Protein AF-A0A0H3D0U2-F1 (afdb_monomer_lite)

pLDDT: mean 89.46, std 10.81, range [45.91, 98.38]

Radius of gyration: 14.64 Å; chains: 1; bounding box: 34×36×33 Å

Organism: Amycolatopsis mediterranei (strain U-32) (NCBI:txid749927)

Foldseek 3Di:
DPVPEDPVLVVLLVVLVPADFDAADPPQAAEEEEEAEDLAPDPVHVVSQVVSSVSVCRRVNHHYDYYFYAYNDDLQDLDGPRLVVVLVCLLVGQRYEYEDAAQCRQHVDPVSSVVSCVSCVVSVYHYDHNVVVVVVVVD

Structure (mmCIF, N/CA/C/O backbone):
data_AF-A0A0H3D0U2-F1
#
_entry.id   AF-A0A0H3D0U2-F1
#
loop_
_atom_site.group_PDB
_atom_site.id
_atom_site.type_symbol
_atom_site.label_atom_id
_atom_site.label_alt_id
_atom_site.label_comp_id
_atom_site.label_asym_id
_atom_site.label_entity_id
_atom_site.label_seq_id
_atom_site.pdbx_PDB_ins_code
_atom_site.Cartn_x
_atom_site.Cartn_y
_atom_site.Cartn_z
_atom_site.occupancy
_atom_site.B_iso_or_equiv
_atom_site.auth_seq_id
_atom_site.auth_comp_id
_atom_site.auth_asym_id
_atom_site.auth_atom_id
_atom_site.pdbx_PDB_model_num
ATOM 1 N N . MET A 1 1 ? 2.158 17.265 -15.206 1.00 48.75 1 MET A N 1
ATOM 2 C CA . MET A 1 1 ? 1.474 18.158 -14.253 1.00 48.75 1 MET A CA 1
ATOM 3 C C . MET A 1 1 ? -0.019 17.888 -14.334 1.00 48.75 1 MET A C 1
ATOM 5 O O . MET A 1 1 ? -0.655 18.288 -15.306 1.00 48.75 1 MET A O 1
ATOM 9 N N . HIS A 1 2 ? -0.545 17.105 -13.392 1.00 45.91 2 HIS A N 1
ATOM 10 C CA . HIS A 1 2 ? -1.980 16.842 -13.275 1.00 45.91 2 HIS A CA 1
ATOM 11 C C . HIS A 1 2 ? -2.515 17.837 -12.230 1.00 45.91 2 HIS A C 1
ATOM 13 O O . HIS A 1 2 ? -2.101 17.738 -11.079 1.00 45.91 2 HIS A O 1
ATOM 19 N N . PRO A 1 3 ? -3.366 18.812 -12.597 1.00 51.41 3 PRO A N 1
ATOM 20 C CA . PRO A 1 3 ? -3.685 19.974 -11.753 1.00 51.41 3 PRO A CA 1
ATOM 21 C C . PRO A 1 3 ? -4.403 19.665 -10.423 1.00 51.41 3 PRO A C 1
ATOM 23 O O . PRO A 1 3 ? -4.546 20.564 -9.602 1.00 51.41 3 PRO A O 1
ATOM 26 N N . ASP A 1 4 ? -4.792 18.410 -10.187 1.00 63.06 4 ASP A N 1
ATOM 27 C CA . ASP A 1 4 ? -5.584 17.974 -9.028 1.00 63.06 4 ASP A CA 1
ATOM 28 C C . ASP A 1 4 ? -4.858 16.933 -8.149 1.00 63.06 4 ASP A C 1
ATOM 30 O O . ASP A 1 4 ? -5.453 16.334 -7.254 1.00 63.06 4 ASP A O 1
ATOM 34 N N . MET A 1 5 ? -3.571 16.671 -8.406 1.00 68.19 5 MET A N 1
ATOM 35 C CA . MET A 1 5 ? -2.772 15.773 -7.571 1.00 68.19 5 MET A CA 1
ATOM 36 C C . MET A 1 5 ? -2.300 16.515 -6.307 1.00 68.19 5 MET A C 1
ATOM 38 O O . MET A 1 5 ? -1.781 17.627 -6.419 1.00 68.19 5 MET A O 1
ATOM 42 N N . PRO A 1 6 ? -2.425 15.929 -5.100 1.00 78.06 6 PRO A N 1
ATOM 43 C CA . PRO A 1 6 ? -1.829 16.504 -3.900 1.00 78.06 6 PRO A CA 1
ATOM 44 C C . PRO A 1 6 ? -0.336 16.809 -4.119 1.00 78.06 6 PRO A C 1
ATOM 46 O O . PRO A 1 6 ? 0.383 15.916 -4.570 1.00 78.06 6 PRO A O 1
ATOM 49 N N . PRO A 1 7 ? 0.174 17.999 -3.742 1.00 80.25 7 PRO A N 1
ATOM 50 C CA . PRO A 1 7 ? 1.564 18.387 -4.012 1.00 80.25 7 PRO A CA 1
ATOM 51 C C . PRO A 1 7 ? 2.613 17.374 -3.524 1.00 80.25 7 PRO A C 1
ATOM 53 O O . PRO A 1 7 ? 3.617 17.142 -4.190 1.00 80.25 7 PRO A O 1
ATOM 56 N N . LYS A 1 8 ? 2.353 16.709 -2.387 1.00 80.56 8 LYS A N 1
ATOM 57 C CA . LYS A 1 8 ? 3.215 15.639 -1.850 1.00 80.56 8 LYS A CA 1
ATOM 58 C C . LYS A 1 8 ? 3.323 14.447 -2.811 1.00 80.56 8 LYS A C 1
ATOM 60 O O . LYS A 1 8 ? 4.408 13.898 -2.961 1.00 80.56 8 LYS A O 1
ATOM 65 N N . LEU A 1 9 ? 2.224 14.058 -3.464 1.00 85.12 9 LEU A N 1
ATOM 66 C CA . LEU A 1 9 ? 2.225 12.973 -4.449 1.00 85.12 9 LEU A CA 1
ATOM 67 C C . LEU A 1 9 ? 2.938 13.370 -5.740 1.00 85.12 9 LEU A C 1
ATOM 69 O O . LEU A 1 9 ? 3.607 12.527 -6.322 1.00 85.12 9 LEU A O 1
ATOM 73 N N . GLU A 1 10 ? 2.842 14.635 -6.157 1.00 86.12 10 GLU A N 1
ATOM 74 C CA . GLU A 1 10 ? 3.579 15.130 -7.325 1.00 86.12 10 GLU A CA 1
ATOM 75 C C . GLU A 1 10 ? 5.089 15.094 -7.069 1.00 86.12 10 GLU A C 1
ATOM 77 O O . GLU A 1 10 ? 5.828 14.502 -7.848 1.00 86.12 10 GLU A O 1
ATOM 82 N N . THR A 1 11 ? 5.542 15.606 -5.918 1.00 85.94 11 THR A N 1
ATOM 83 C CA . THR A 1 11 ? 6.959 15.522 -5.517 1.00 85.94 11 THR A CA 1
ATOM 84 C C . THR A 1 11 ? 7.444 14.073 -5.435 1.00 85.94 11 THR A C 1
ATOM 86 O O . THR A 1 11 ? 8.540 13.754 -5.891 1.00 85.94 11 THR A O 1
ATOM 89 N N . LEU A 1 12 ? 6.624 13.180 -4.874 1.00 85.62 12 LEU A N 1
ATOM 90 C CA . LEU A 1 12 ? 6.926 11.753 -4.804 1.00 85.62 12 LEU A CA 1
ATOM 91 C C . LEU A 1 12 ? 7.053 11.138 -6.206 1.00 85.62 12 LEU A C 1
ATOM 93 O O . LEU A 1 12 ? 8.027 10.442 -6.484 1.00 85.62 12 LEU A O 1
ATOM 97 N N . ALA A 1 13 ? 6.115 11.433 -7.105 1.00 89.06 13 ALA A N 1
ATOM 98 C CA . ALA A 1 13 ? 6.162 10.967 -8.484 1.00 89.06 13 ALA A CA 1
ATOM 99 C C . ALA A 1 13 ? 7.410 11.477 -9.220 1.00 89.06 13 ALA A C 1
ATOM 101 O O . ALA A 1 13 ? 8.080 10.685 -9.876 1.00 89.06 13 ALA A O 1
ATOM 102 N N . ASP A 1 14 ? 7.766 12.754 -9.071 1.00 89.50 14 ASP A N 1
ATOM 103 C CA . ASP A 1 14 ? 8.955 13.340 -9.701 1.00 89.50 14 ASP A CA 1
ATOM 104 C C . ASP A 1 14 ? 10.247 12.641 -9.254 1.00 89.50 14 AS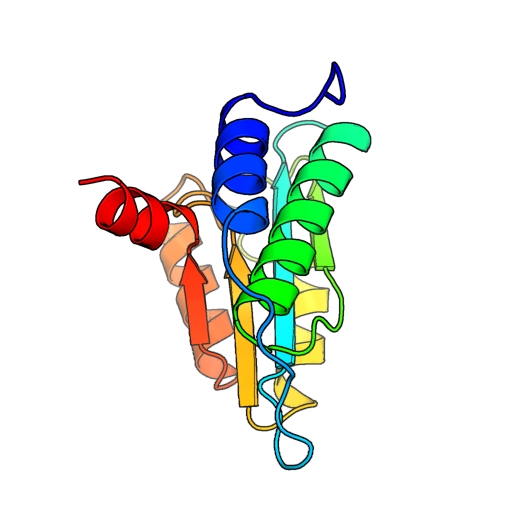P A C 1
ATOM 106 O O . ASP A 1 14 ? 11.100 12.309 -10.082 1.00 89.50 14 ASP A O 1
ATOM 110 N N . VAL A 1 15 ? 10.379 12.355 -7.953 1.00 87.62 15 VAL A N 1
ATOM 111 C CA . VAL A 1 15 ? 11.528 11.614 -7.409 1.00 87.62 15 VAL A CA 1
ATOM 112 C C . VAL A 1 15 ? 11.585 10.196 -7.974 1.00 87.62 15 VAL A C 1
ATOM 114 O O . VAL A 1 15 ? 12.660 9.732 -8.356 1.00 87.62 15 VAL A O 1
ATOM 117 N N . LEU A 1 16 ? 10.448 9.502 -8.052 1.00 90.06 16 LEU A N 1
ATOM 118 C CA . LEU A 1 16 ? 10.386 8.136 -8.575 1.00 90.06 16 LEU A CA 1
ATOM 119 C C . LEU A 1 16 ? 10.667 8.076 -10.078 1.00 90.06 16 LEU A C 1
ATOM 121 O O . LEU A 1 16 ? 11.381 7.186 -10.527 1.00 90.06 16 LEU A O 1
ATOM 125 N N . LEU A 1 17 ? 10.185 9.046 -10.856 1.00 90.62 17 LEU A N 1
ATOM 126 C CA . LEU A 1 17 ? 10.453 9.135 -12.295 1.00 90.62 17 LEU A CA 1
ATOM 127 C C . LEU A 1 17 ? 11.935 9.375 -12.615 1.00 90.62 17 LEU A C 1
ATOM 129 O O . LEU A 1 17 ? 12.382 9.048 -13.714 1.00 90.62 17 LEU A O 1
ATOM 133 N N . ALA A 1 18 ? 12.700 9.927 -11.671 1.00 90.31 18 ALA A N 1
ATOM 134 C CA . ALA A 1 18 ? 14.146 10.069 -11.797 1.00 90.31 18 ALA A CA 1
ATOM 135 C C . ALA A 1 18 ? 14.917 8.773 -11.476 1.00 90.31 18 ALA A C 1
ATOM 137 O O . ALA A 1 18 ? 16.106 8.679 -11.793 1.00 90.31 18 ALA A O 1
ATOM 138 N N . ARG A 1 19 ? 14.276 7.774 -10.851 1.00 88.56 19 ARG A N 1
ATOM 139 C CA . ARG A 1 19 ? 14.909 6.487 -10.537 1.00 88.56 19 ARG A CA 1
ATOM 140 C C . ARG A 1 19 ? 14.985 5.598 -11.784 1.00 88.56 19 ARG A C 1
ATOM 142 O O . ARG A 1 19 ? 14.099 5.638 -12.640 1.00 88.56 19 ARG A O 1
ATOM 149 N N . PRO A 1 20 ? 16.031 4.765 -11.909 1.00 89.00 20 PRO A N 1
ATOM 150 C CA . PRO A 1 20 ? 16.074 3.760 -12.958 1.00 89.00 20 PRO A CA 1
ATOM 151 C C . PRO A 1 20 ? 14.972 2.718 -12.744 1.00 89.00 20 PRO A C 1
ATOM 153 O O . PRO A 1 20 ? 14.641 2.358 -11.618 1.00 89.00 20 PRO A O 1
ATOM 156 N N . PHE A 1 21 ? 14.447 2.193 -13.847 1.00 89.81 21 PHE A N 1
ATOM 157 C CA . PHE A 1 21 ? 13.572 1.029 -13.810 1.00 89.81 21 PHE A CA 1
ATOM 158 C C . PHE A 1 21 ? 14.334 -0.212 -13.334 1.00 89.81 21 PHE A C 1
ATOM 160 O O . PHE A 1 21 ? 15.445 -0.484 -13.805 1.00 89.81 21 PHE A O 1
ATOM 167 N N . VAL A 1 22 ? 13.692 -1.004 -12.477 1.00 93.00 22 VAL A N 1
ATOM 168 C CA . VAL A 1 22 ? 14.172 -2.318 -12.052 1.00 93.00 22 VAL A CA 1
ATOM 169 C C . VAL A 1 22 ? 13.164 -3.362 -12.519 1.00 93.00 22 VAL A C 1
ATOM 171 O O . VAL A 1 22 ? 11.986 -3.297 -12.193 1.00 93.00 22 VAL A O 1
ATO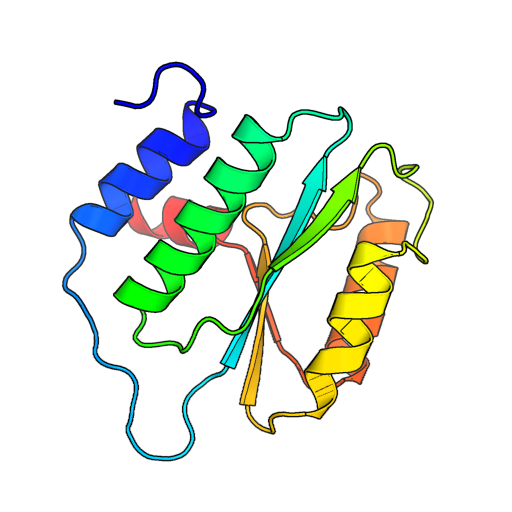M 174 N N . ALA A 1 23 ? 13.611 -4.339 -13.309 1.00 90.75 23 ALA A N 1
ATOM 175 C CA . ALA A 1 23 ? 12.727 -5.404 -13.773 1.00 90.75 23 ALA A CA 1
ATOM 176 C C . ALA A 1 23 ? 12.414 -6.388 -12.632 1.00 90.75 23 ALA A C 1
ATOM 178 O O . ALA A 1 23 ? 13.351 -6.837 -11.962 1.00 90.75 23 ALA A O 1
ATOM 179 N N . PRO A 1 24 ? 11.143 -6.794 -12.442 1.00 91.31 24 PRO A N 1
ATOM 180 C CA . PRO A 1 24 ? 10.818 -7.838 -11.484 1.00 91.31 24 PRO A CA 1
ATOM 181 C C . PRO A 1 24 ? 11.511 -9.162 -11.815 1.00 91.31 24 PRO A C 1
ATOM 183 O O . PRO A 1 24 ? 11.639 -9.519 -12.993 1.00 91.31 24 PRO A O 1
ATOM 186 N N . PRO A 1 25 ? 11.948 -9.929 -10.801 1.00 91.00 25 PRO A N 1
ATOM 187 C CA . PRO A 1 25 ? 12.554 -11.227 -11.039 1.00 91.00 25 PRO A CA 1
ATOM 188 C C . PRO A 1 25 ? 11.522 -12.191 -11.639 1.00 91.00 25 PRO A C 1
ATOM 190 O O . PRO A 1 25 ? 10.368 -12.242 -11.219 1.00 91.00 25 PRO A O 1
ATOM 193 N N . ALA A 1 26 ? 11.955 -12.999 -12.610 1.00 89.50 26 ALA A N 1
ATOM 194 C CA . ALA A 1 26 ? 11.083 -13.960 -13.292 1.00 89.50 26 ALA A CA 1
ATOM 195 C C . ALA A 1 26 ? 10.607 -15.109 -12.383 1.00 89.50 26 ALA A C 1
ATOM 197 O O . ALA A 1 26 ? 9.608 -15.762 -12.678 1.00 89.50 26 ALA A O 1
ATOM 198 N N . VAL A 1 27 ? 11.338 -15.377 -11.298 1.00 91.25 27 VAL A N 1
ATOM 199 C CA . VAL A 1 27 ? 11.039 -16.434 -10.330 1.00 91.25 27 VAL A CA 1
ATOM 200 C C . VAL A 1 27 ? 10.803 -15.791 -8.974 1.00 91.25 27 VAL A C 1
ATOM 202 O O . VAL A 1 27 ? 11.633 -15.010 -8.514 1.00 91.25 27 VAL A O 1
ATOM 205 N N . ASP A 1 28 ? 9.685 -16.162 -8.349 1.00 89.25 28 ASP A N 1
ATOM 206 C CA . ASP A 1 28 ? 9.291 -15.725 -7.005 1.00 89.25 28 ASP A CA 1
ATOM 207 C C . ASP A 1 28 ? 9.292 -14.187 -6.823 1.00 89.25 28 ASP A C 1
ATOM 209 O O . ASP A 1 28 ? 9.993 -13.663 -5.948 1.00 89.25 28 ASP A O 1
ATOM 213 N N . PRO A 1 29 ? 8.555 -13.433 -7.671 1.00 93.62 29 PRO A N 1
ATOM 214 C CA . PRO A 1 29 ? 8.477 -11.982 -7.552 1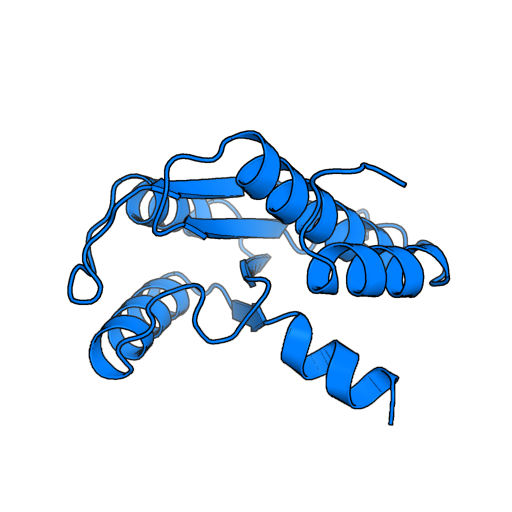.00 93.62 29 PRO A CA 1
ATOM 215 C C . PRO A 1 29 ? 7.791 -11.558 -6.254 1.00 93.62 29 PRO A C 1
ATOM 217 O O . PRO A 1 29 ? 6.879 -12.223 -5.764 1.00 93.62 29 PRO A O 1
ATOM 220 N N . LEU A 1 30 ? 8.205 -10.406 -5.721 1.00 96.81 30 LEU A N 1
ATOM 221 C CA . LEU A 1 30 ? 7.490 -9.766 -4.623 1.00 96.81 30 LEU A CA 1
ATOM 222 C C . LEU A 1 30 ? 6.191 -9.158 -5.164 1.00 96.81 30 LEU A C 1
ATOM 224 O O . LEU A 1 30 ? 6.232 -8.280 -6.029 1.00 96.81 30 LEU A O 1
ATOM 228 N N . MET A 1 31 ? 5.055 -9.634 -4.657 1.00 97.75 31 MET A N 1
ATOM 229 C CA . MET A 1 31 ? 3.736 -9.100 -4.976 1.00 97.75 31 MET A CA 1
ATOM 230 C C . MET A 1 31 ? 3.400 -7.941 -4.039 1.00 97.75 31 MET A C 1
ATOM 232 O O . MET A 1 31 ? 3.470 -8.077 -2.819 1.00 97.75 31 MET A O 1
ATOM 236 N N . ALA A 1 32 ? 3.007 -6.809 -4.600 1.00 98.12 32 ALA A N 1
ATOM 237 C CA . ALA A 1 32 ? 2.628 -5.619 -3.862 1.00 98.12 32 ALA A CA 1
ATOM 238 C C . ALA A 1 32 ? 1.136 -5.321 -4.031 1.00 98.12 32 ALA A C 1
ATOM 240 O O . ALA A 1 32 ? 0.599 -5.367 -5.141 1.00 98.12 32 ALA A O 1
ATOM 241 N N . TYR A 1 33 ? 0.481 -4.966 -2.926 1.00 98.38 33 TYR A N 1
ATOM 242 C CA . TYR A 1 33 ? -0.902 -4.494 -2.918 1.00 98.38 33 TYR A CA 1
ATOM 243 C C . TYR A 1 33 ? -1.003 -3.133 -2.245 1.00 98.38 33 TYR A C 1
ATOM 245 O O . TYR A 1 33 ? -0.510 -2.937 -1.135 1.00 98.38 33 TYR A O 1
ATOM 253 N N . GLY A 1 34 ? -1.660 -2.192 -2.913 1.00 98.06 34 GLY A N 1
ATOM 254 C CA . GLY A 1 34 ? -1.841 -0.839 -2.404 1.00 98.06 34 GLY A CA 1
ATOM 255 C C . GLY A 1 34 ? -3.046 -0.712 -1.478 1.00 98.06 34 GLY A C 1
ATOM 256 O O . GLY A 1 34 ? -4.083 -1.329 -1.722 1.00 98.06 34 GLY A O 1
ATOM 257 N N . TYR A 1 35 ? -2.947 0.138 -0.458 1.00 97.62 35 TYR A N 1
ATOM 258 C CA . TYR A 1 35 ? -4.095 0.538 0.354 1.00 97.62 35 TYR A CA 1
ATOM 259 C C . TYR A 1 35 ? -4.191 2.056 0.495 1.00 97.62 35 TYR A C 1
ATOM 261 O O . TYR A 1 35 ? -3.231 2.724 0.881 1.00 97.62 35 TYR A O 1
ATOM 269 N N . VAL A 1 36 ? -5.377 2.593 0.203 1.00 94.56 36 VAL A N 1
ATOM 270 C CA . VAL A 1 36 ? -5.660 4.031 0.221 1.00 94.56 36 VAL A CA 1
ATOM 271 C C . VAL A 1 36 ? -6.928 4.296 1.029 1.00 94.56 36 VAL A C 1
ATOM 273 O O . VAL A 1 36 ? -8.025 3.927 0.620 1.00 94.56 36 VAL A O 1
ATOM 276 N N . SER A 1 37 ? -6.801 4.986 2.160 1.00 92.00 37 SER A N 1
ATOM 277 C CA . SER A 1 37 ? -7.949 5.452 2.945 1.00 92.00 37 SER A CA 1
ATOM 278 C C . SER A 1 37 ? -8.096 6.958 2.781 1.00 92.00 37 SER A C 1
ATOM 280 O O . SER A 1 37 ? -7.144 7.695 3.020 1.00 92.00 37 SER A O 1
ATOM 282 N N . THR A 1 38 ? -9.289 7.430 2.419 1.00 87.06 38 THR A N 1
ATOM 283 C CA . THR A 1 38 ? -9.553 8.868 2.236 1.00 87.06 38 THR A CA 1
ATOM 284 C C . THR A 1 38 ? -10.729 9.344 3.094 1.00 87.06 38 THR A C 1
ATOM 286 O O . THR A 1 38 ? -11.753 8.660 3.168 1.00 87.06 38 THR A O 1
ATOM 289 N N . PRO A 1 39 ? -10.622 10.520 3.747 1.00 84.25 39 PRO A N 1
ATOM 290 C CA . PRO A 1 39 ? -11.710 11.083 4.549 1.00 84.25 39 PRO A CA 1
ATOM 291 C C . PRO A 1 39 ? -12.826 11.700 3.696 1.00 84.25 39 PRO A C 1
ATOM 293 O O . PRO A 1 39 ? -13.876 12.044 4.227 1.00 84.25 39 PRO A O 1
ATOM 296 N N . HIS A 1 40 ? -12.610 11.856 2.389 1.00 84.62 40 HIS A N 1
ATOM 297 C CA . HIS A 1 40 ? -13.558 12.436 1.445 1.00 84.62 40 HIS A CA 1
ATOM 298 C C . HIS A 1 40 ? -13.658 11.552 0.207 1.00 84.62 40 HIS A C 1
ATOM 300 O O . HIS A 1 40 ? -12.672 10.927 -0.191 1.00 84.62 40 HIS A O 1
ATOM 306 N N . ASP A 1 41 ? -14.836 11.515 -0.417 1.00 86.94 41 ASP A N 1
ATOM 307 C CA . ASP A 1 41 ? -14.992 10.846 -1.704 1.00 86.94 41 ASP A CA 1
ATOM 308 C C . ASP A 1 41 ? -14.426 11.719 -2.824 1.00 86.94 41 ASP A C 1
ATOM 310 O O . ASP A 1 41 ? -15.133 12.496 -3.459 1.00 86.94 41 ASP A O 1
ATOM 314 N N . ASP A 1 42 ? -13.119 11.595 -3.027 1.00 88.56 42 ASP A N 1
ATOM 315 C CA . ASP A 1 42 ? -12.404 12.186 -4.149 1.00 88.56 42 ASP A CA 1
ATOM 316 C C . ASP A 1 42 ? -11.769 11.069 -4.993 1.00 88.56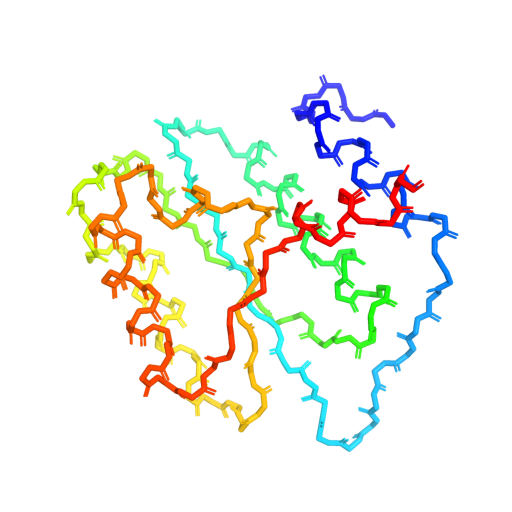 42 ASP A C 1
ATOM 318 O O . ASP A 1 42 ? -10.688 10.558 -4.665 1.00 88.56 42 ASP A O 1
ATOM 322 N N . PRO A 1 43 ? -12.445 10.641 -6.073 1.00 88.88 43 PRO A N 1
ATOM 323 C CA . PRO A 1 43 ? -11.927 9.608 -6.952 1.00 88.88 43 PRO A CA 1
ATOM 324 C C . PRO A 1 43 ? -10.596 9.990 -7.596 1.00 88.88 43 PRO A C 1
ATOM 326 O O . PRO A 1 43 ? -9.744 9.117 -7.742 1.00 88.88 43 PRO A O 1
ATOM 329 N N . MET A 1 44 ? -10.391 11.255 -7.975 1.00 88.12 44 MET A N 1
ATOM 330 C CA . MET A 1 44 ? -9.163 11.678 -8.657 1.00 88.12 44 MET A CA 1
ATOM 331 C C . MET A 1 44 ? -7.963 11.541 -7.731 1.00 88.12 44 MET A C 1
ATOM 333 O O . MET A 1 44 ? -6.951 10.949 -8.107 1.00 88.12 44 MET A O 1
ATOM 337 N N . ASN A 1 45 ? -8.122 11.986 -6.487 1.00 86.88 45 ASN A N 1
ATOM 338 C CA . ASN A 1 45 ? -7.099 11.843 -5.467 1.00 86.88 45 ASN A CA 1
ATOM 339 C C . ASN A 1 45 ? -6.763 10.363 -5.202 1.00 86.88 45 ASN A C 1
ATOM 341 O O . ASN A 1 45 ? -5.596 9.978 -5.200 1.00 86.88 45 ASN A O 1
ATOM 345 N N . ARG A 1 46 ? -7.767 9.484 -5.081 1.00 90.12 46 ARG A N 1
ATOM 346 C CA . ARG A 1 46 ? -7.519 8.039 -4.904 1.00 90.12 46 ARG A CA 1
ATOM 347 C C . ARG A 1 46 ? -6.735 7.415 -6.060 1.00 90.12 46 ARG A C 1
ATOM 349 O O . ARG A 1 46 ? -5.827 6.623 -5.815 1.00 90.12 46 ARG A O 1
ATOM 356 N N . HIS A 1 47 ? -7.052 7.784 -7.302 1.00 91.00 47 HIS A N 1
ATOM 357 C CA . HIS A 1 47 ? -6.305 7.302 -8.467 1.00 91.00 47 HIS A CA 1
ATOM 358 C C . HIS A 1 47 ? -4.871 7.840 -8.490 1.00 91.00 47 HIS A C 1
ATOM 360 O O . HIS A 1 47 ? -3.967 7.106 -8.877 1.00 91.00 47 HIS A O 1
ATOM 366 N N . ALA A 1 48 ? -4.640 9.074 -8.033 1.00 90.75 48 ALA A N 1
ATOM 367 C CA . ALA A 1 48 ? -3.294 9.624 -7.893 1.00 90.75 48 ALA A CA 1
ATOM 368 C C . ALA A 1 48 ? -2.450 8.821 -6.889 1.00 90.75 48 ALA A C 1
ATOM 370 O O . ALA A 1 48 ? -1.319 8.455 -7.203 1.00 90.75 48 ALA A O 1
ATOM 371 N N . TYR A 1 49 ? -3.010 8.474 -5.723 1.00 92.31 49 TYR A N 1
ATOM 372 C CA . TYR A 1 49 ? -2.348 7.577 -4.770 1.00 92.31 49 TYR A CA 1
ATOM 373 C C . TYR A 1 49 ? -2.031 6.217 -5.404 1.00 92.31 49 TYR A C 1
ATOM 375 O O . TYR A 1 49 ? -0.902 5.746 -5.308 1.00 92.31 49 TYR A O 1
ATOM 383 N N . ALA A 1 50 ? -2.999 5.599 -6.086 1.00 92.81 50 ALA A N 1
ATOM 384 C CA . ALA A 1 50 ? -2.797 4.307 -6.740 1.00 92.81 50 ALA A CA 1
ATOM 385 C C . ALA A 1 50 ? -1.693 4.350 -7.813 1.00 92.81 50 ALA A C 1
ATOM 387 O O . ALA A 1 50 ? -0.859 3.450 -7.858 1.00 92.81 50 ALA A O 1
ATOM 388 N N . ALA A 1 51 ? -1.648 5.409 -8.628 1.00 93.50 51 ALA A N 1
ATOM 389 C CA . ALA A 1 51 ? -0.622 5.595 -9.652 1.00 93.50 51 ALA A CA 1
ATOM 390 C C . ALA A 1 51 ? 0.785 5.729 -9.049 1.00 93.50 51 ALA A C 1
ATOM 392 O O . ALA A 1 51 ? 1.746 5.201 -9.597 1.00 93.50 51 ALA A O 1
ATOM 393 N N . VAL A 1 52 ? 0.907 6.401 -7.903 1.00 93.81 52 VAL A N 1
ATOM 394 C CA . VAL A 1 52 ? 2.179 6.514 -7.180 1.00 93.81 52 VAL A CA 1
ATOM 395 C C . VAL A 1 52 ? 2.630 5.168 -6.606 1.00 93.81 52 VAL A C 1
ATOM 397 O O . VAL A 1 52 ? 3.814 4.847 -6.672 1.00 93.81 52 VAL A O 1
ATOM 400 N N . LEU A 1 53 ? 1.706 4.363 -6.074 1.00 95.69 53 LEU A N 1
ATOM 401 C CA . LEU A 1 53 ? 2.016 3.016 -5.579 1.00 95.69 53 LEU A CA 1
ATOM 402 C C . LEU A 1 53 ? 2.478 2.087 -6.712 1.00 95.69 53 LEU A C 1
ATOM 404 O O . LEU A 1 53 ? 3.438 1.342 -6.536 1.00 95.69 53 LEU A O 1
ATOM 408 N N . ASP A 1 54 ? 1.834 2.166 -7.876 1.00 95.56 54 ASP A N 1
ATOM 409 C CA . ASP A 1 54 ? 2.239 1.417 -9.070 1.00 95.56 54 ASP A CA 1
ATOM 410 C C . ASP A 1 54 ? 3.623 1.862 -9.572 1.00 95.56 54 ASP A C 1
ATOM 412 O O . ASP A 1 54 ? 4.511 1.043 -9.811 1.00 95.56 54 ASP A O 1
ATOM 416 N N . LEU A 1 55 ? 3.858 3.178 -9.632 1.00 94.56 55 LEU A N 1
ATOM 417 C CA . LEU A 1 55 ? 5.154 3.738 -10.013 1.00 94.56 55 LEU A CA 1
ATOM 418 C C . LEU A 1 55 ? 6.274 3.306 -9.056 1.00 94.56 55 LEU A C 1
ATOM 420 O O . LEU A 1 55 ? 7.374 3.001 -9.508 1.00 94.56 55 LEU A O 1
ATOM 424 N N . TRP A 1 56 ? 5.997 3.224 -7.754 1.00 94.88 56 TRP A N 1
ATOM 425 C CA . TRP A 1 56 ? 6.939 2.677 -6.779 1.00 94.88 56 TRP A CA 1
ATOM 426 C C . TRP A 1 56 ? 7.302 1.222 -7.091 1.00 94.88 56 TRP A C 1
ATOM 428 O O . TRP A 1 56 ? 8.477 0.862 -7.155 1.00 94.88 56 TRP A O 1
ATOM 438 N N . CYS A 1 57 ? 6.303 0.369 -7.328 1.00 95.56 57 CYS A N 1
ATOM 439 C CA . CYS A 1 57 ? 6.547 -1.021 -7.710 1.00 95.56 57 CYS A CA 1
ATOM 440 C C . CYS A 1 57 ? 7.387 -1.124 -8.983 1.00 95.56 57 CYS A C 1
ATOM 442 O O . CYS A 1 57 ? 8.297 -1.949 -9.051 1.00 95.56 57 CYS A O 1
ATOM 444 N N . TYR A 1 58 ? 7.120 -0.255 -9.958 1.00 93.56 58 TYR A N 1
ATOM 445 C CA . TYR A 1 58 ? 7.894 -0.165 -11.188 1.00 93.56 58 TYR A CA 1
ATOM 446 C C . TYR A 1 58 ? 9.367 0.192 -10.924 1.00 93.56 58 TYR A C 1
ATOM 448 O O . TYR A 1 58 ? 10.257 -0.402 -11.532 1.00 93.56 58 TYR A O 1
ATOM 456 N N . THR A 1 59 ? 9.654 1.115 -10.001 1.00 93.31 59 THR A N 1
ATOM 457 C CA . THR A 1 59 ? 11.040 1.484 -9.664 1.00 93.31 59 THR A CA 1
ATOM 458 C C . THR A 1 59 ? 11.764 0.430 -8.832 1.00 93.31 59 THR A C 1
ATOM 460 O O . THR A 1 59 ? 12.975 0.297 -8.959 1.00 93.31 59 THR A O 1
ATOM 463 N N . GLU A 1 60 ? 11.045 -0.348 -8.023 1.00 93.75 60 GLU A N 1
ATOM 464 C CA . GLU A 1 60 ? 11.636 -1.367 -7.144 1.00 93.75 60 GLU A CA 1
ATOM 465 C C . GLU A 1 60 ? 11.678 -2.778 -7.763 1.00 93.75 60 GLU A C 1
ATOM 467 O O . GLU A 1 60 ? 12.215 -3.719 -7.173 1.00 93.75 60 GLU A O 1
ATOM 472 N N . GLY A 1 61 ? 11.102 -2.963 -8.954 1.00 95.50 61 GLY A N 1
ATOM 473 C CA . GLY A 1 61 ? 10.965 -4.279 -9.579 1.00 95.50 61 GLY A CA 1
ATOM 474 C C . GLY A 1 61 ? 10.030 -5.205 -8.811 1.00 95.50 61 GLY A C 1
ATOM 475 O O . GLY A 1 61 ? 10.267 -6.410 -8.704 1.00 95.50 61 GLY A O 1
ATOM 476 N N . TRP A 1 62 ? 8.960 -4.652 -8.251 1.00 96.81 62 TRP A N 1
ATOM 477 C CA . TRP A 1 62 ? 7.890 -5.415 -7.615 1.00 96.81 62 TRP A CA 1
ATOM 478 C C . TRP A 1 62 ? 6.719 -5.555 -8.586 1.00 96.81 62 TRP A C 1
ATOM 480 O O . TRP A 1 62 ? 6.524 -4.729 -9.475 1.00 96.81 62 TRP A O 1
ATOM 490 N N . VAL A 1 63 ? 5.921 -6.611 -8.432 1.00 96.88 63 VAL A N 1
ATOM 491 C CA . VAL A 1 63 ? 4.701 -6.782 -9.230 1.00 96.88 63 VAL A CA 1
ATOM 492 C C . VAL A 1 63 ? 3.550 -6.126 -8.486 1.00 96.88 63 VAL A C 1
ATOM 494 O O . VAL A 1 63 ? 3.236 -6.535 -7.371 1.00 96.88 63 VAL A O 1
ATOM 497 N N . PHE A 1 64 ? 2.910 -5.129 -9.093 1.00 97.06 64 PHE A N 1
ATOM 498 C CA . PHE A 1 64 ? 1.727 -4.501 -8.517 1.00 97.06 64 PHE A CA 1
ATOM 499 C C . PHE A 1 64 ? 0.470 -5.287 -8.900 1.00 97.06 64 PHE A C 1
ATOM 501 O O . PHE A 1 64 ? 0.127 -5.396 -10.076 1.00 97.06 64 PHE A O 1
ATOM 508 N N . GLY A 1 65 ? -0.194 -5.886 -7.911 1.00 95.88 65 GLY A N 1
ATOM 509 C CA . GLY A 1 65 ? -1.362 -6.734 -8.147 1.00 95.88 65 GLY A CA 1
ATOM 510 C C . GLY A 1 65 ? -2.650 -5.926 -8.274 1.00 95.88 65 GLY A C 1
ATOM 511 O O . GLY A 1 65 ? -3.322 -5.944 -9.303 1.00 95.88 65 GLY A O 1
ATOM 512 N N . ALA A 1 66 ? -3.015 -5.240 -7.194 1.00 96.38 66 ALA A N 1
ATOM 513 C CA . ALA A 1 66 ? -4.202 -4.399 -7.117 1.00 96.38 66 ALA A CA 1
ATOM 514 C C . ALA A 1 66 ? -4.047 -3.364 -5.999 1.00 96.38 66 ALA A C 1
ATOM 516 O O . ALA A 1 66 ? -3.195 -3.497 -5.116 1.00 96.38 66 ALA A O 1
ATOM 517 N N . TRP A 1 6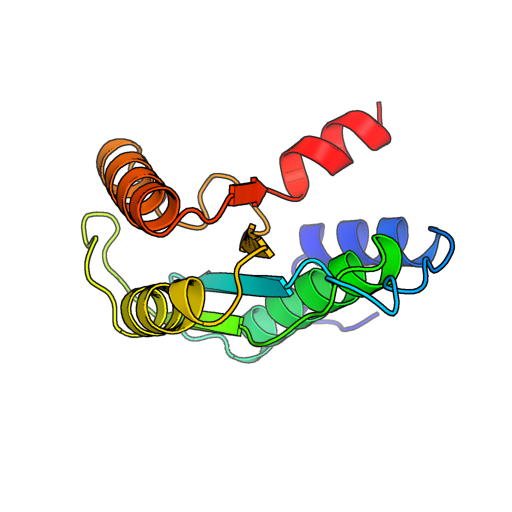7 ? -4.925 -2.366 -5.997 1.00 97.31 67 TRP A N 1
ATOM 518 C CA . TRP A 1 67 ? -5.091 -1.464 -4.867 1.00 97.31 67 TRP A CA 1
ATOM 519 C C . TRP A 1 67 ? -6.510 -1.546 -4.326 1.00 97.31 67 TRP A C 1
ATOM 521 O O . TRP A 1 67 ? -7.474 -1.791 -5.052 1.00 97.31 67 TRP A O 1
ATOM 531 N N . PHE A 1 68 ? -6.614 -1.319 -3.028 1.00 97.44 68 PHE A N 1
ATOM 532 C CA . PHE A 1 68 ? -7.857 -1.315 -2.286 1.00 97.44 68 PHE A CA 1
ATOM 533 C C . PHE A 1 68 ? -8.044 0.052 -1.663 1.00 97.44 68 PHE A C 1
ATOM 535 O O . PHE A 1 68 ? -7.073 0.732 -1.311 1.00 97.44 68 PHE A O 1
ATOM 542 N N . SER A 1 69 ? -9.297 0.465 -1.520 1.00 96.00 69 SER A N 1
ATOM 543 C CA . SER A 1 69 ? -9.574 1.738 -0.885 1.00 96.00 69 SER A CA 1
ATOM 544 C C . SER A 1 69 ? -10.816 1.749 -0.042 1.00 96.00 69 SER A C 1
ATOM 546 O O . SER A 1 69 ? -11.769 1.011 -0.276 1.00 96.00 69 SER A O 1
ATOM 548 N N . ASP A 1 70 ? -10.760 2.642 0.931 1.00 95.19 70 ASP A N 1
ATOM 549 C CA . ASP A 1 70 ? -11.840 2.952 1.835 1.00 95.19 70 ASP A CA 1
ATOM 550 C C . ASP A 1 70 ? -12.089 4.459 1.819 1.00 95.19 70 ASP A C 1
ATOM 552 O O . ASP A 1 70 ? -11.170 5.288 1.785 1.00 95.19 70 ASP A O 1
ATOM 556 N N . VAL A 1 71 ? -13.368 4.814 1.801 1.00 91.88 71 VAL A N 1
ATOM 557 C CA . VAL A 1 71 ? -13.850 6.188 1.672 1.00 91.88 71 VAL A CA 1
ATOM 558 C C . VAL A 1 71 ? -14.766 6.466 2.849 1.00 91.88 71 VAL A C 1
ATOM 560 O O . VAL A 1 71 ? -15.635 5.652 3.156 1.00 91.88 71 VAL A O 1
ATOM 563 N N . LEU A 1 72 ? -14.576 7.612 3.507 1.00 87.38 72 LEU A N 1
ATOM 564 C CA . LEU A 1 72 ? -15.395 8.051 4.648 1.00 87.38 72 LEU A CA 1
ATOM 565 C C . LEU A 1 72 ? -15.383 7.081 5.852 1.00 87.38 72 LEU A C 1
ATOM 567 O O . LEU A 1 72 ? -16.290 7.125 6.685 1.00 87.38 72 LEU A O 1
ATOM 571 N N . SER A 1 73 ? -14.364 6.226 5.983 1.00 87.75 73 SER A N 1
ATOM 572 C CA . SER A 1 73 ? -14.224 5.355 7.157 1.00 87.75 73 SER A CA 1
ATOM 573 C C . SER A 1 73 ? -13.946 6.143 8.423 1.00 87.75 73 SER A C 1
ATOM 575 O O . SER A 1 73 ? -13.245 7.161 8.414 1.00 87.75 73 SER A O 1
ATOM 577 N N . LYS A 1 74 ? -14.457 5.635 9.545 1.00 88.88 74 LYS A N 1
ATOM 578 C CA . LYS A 1 74 ? -14.209 6.284 10.829 1.00 88.88 74 LYS A CA 1
ATOM 579 C C . LYS A 1 74 ? -12.770 6.026 11.293 1.00 88.88 74 LYS A C 1
ATOM 581 O O . LYS A 1 74 ? -12.236 4.937 11.075 1.00 88.88 74 LYS A O 1
ATOM 586 N N . PRO A 1 75 ? -12.130 6.985 11.983 1.00 87.00 75 PRO A N 1
ATOM 587 C CA . PRO A 1 75 ? -10.767 6.807 12.484 1.00 87.00 75 PRO A CA 1
ATOM 588 C C . PRO A 1 75 ? -10.572 5.608 13.434 1.00 87.00 75 PRO A C 1
ATOM 590 O O . PRO A 1 75 ? -9.480 5.046 13.502 1.00 87.00 75 PRO A O 1
ATOM 593 N N . ASP A 1 76 ? -11.606 5.203 14.168 1.00 91.38 76 ASP A N 1
ATOM 594 C CA . ASP A 1 76 ? -11.613 4.075 15.110 1.00 91.38 76 ASP A CA 1
ATOM 595 C C . ASP A 1 76 ? -12.019 2.733 14.469 1.00 91.38 76 ASP A C 1
ATOM 597 O O . ASP A 1 76 ? -11.958 1.679 15.103 1.00 91.38 76 ASP A O 1
ATOM 601 N N . GLU A 1 77 ? -12.404 2.746 13.195 1.00 91.75 77 GLU A N 1
ATOM 602 C CA . GLU A 1 77 ? -12.890 1.571 12.484 1.00 91.75 77 GLU A CA 1
ATOM 603 C C . GLU A 1 77 ? -11.725 0.744 11.927 1.00 91.75 77 GLU A C 1
ATOM 605 O O . GLU A 1 77 ? -10.957 1.209 11.079 1.00 91.75 77 GLU A O 1
ATOM 610 N N . VAL A 1 78 ? -11.595 -0.494 12.412 1.00 89.50 78 VAL A N 1
ATOM 611 C CA . VAL A 1 78 ? -10.582 -1.468 11.957 1.00 89.50 78 VAL A CA 1
ATOM 612 C C . VAL A 1 78 ? -11.092 -2.314 10.789 1.00 89.50 78 VAL A C 1
ATOM 614 O O . VAL A 1 78 ? -10.319 -2.679 9.908 1.00 89.50 78 VAL A O 1
ATOM 617 N N . VAL A 1 79 ? -12.382 -2.657 10.792 1.00 91.19 79 VAL A N 1
ATOM 618 C CA . VAL A 1 79 ? -13.006 -3.488 9.756 1.00 91.19 79 VAL A CA 1
ATOM 619 C C . VAL A 1 79 ? -13.629 -2.565 8.727 1.00 91.19 79 VAL A C 1
ATOM 621 O O . VAL A 1 79 ? -14.606 -1.890 9.029 1.00 91.19 79 VAL A O 1
ATOM 624 N N . ARG A 1 80 ? -13.057 -2.533 7.527 1.00 94.94 80 ARG A N 1
ATOM 625 C CA . ARG A 1 80 ? -13.497 -1.670 6.431 1.00 94.94 80 ARG A CA 1
ATOM 626 C C . ARG A 1 80 ? -13.558 -2.483 5.141 1.00 94.94 80 ARG A C 1
ATOM 628 O O . ARG A 1 80 ? -12.721 -3.372 4.989 1.00 94.94 80 ARG A O 1
ATOM 635 N N . PRO A 1 81 ? -14.502 -2.228 4.223 1.00 95.56 81 PRO A N 1
ATOM 636 C CA . PRO A 1 81 ? -14.658 -3.047 3.022 1.00 95.56 81 PRO A CA 1
ATOM 637 C C . PRO A 1 81 ? -13.384 -3.173 2.176 1.00 95.56 81 PRO A C 1
ATOM 639 O O . PRO A 1 81 ? -13.008 -4.285 1.805 1.00 95.56 81 PRO A O 1
ATOM 642 N N . GLY A 1 82 ? -12.695 -2.062 1.904 1.00 96.75 82 GLY A N 1
ATOM 643 C CA . GLY A 1 82 ? -11.451 -2.051 1.140 1.00 96.75 82 GLY A CA 1
ATOM 644 C C . GLY A 1 82 ? -10.332 -2.779 1.872 1.00 96.75 82 GLY A C 1
ATOM 645 O O . GLY A 1 82 ? -9.671 -3.643 1.298 1.00 96.75 82 GLY A O 1
ATOM 646 N N . PHE A 1 83 ? -10.157 -2.492 3.160 1.00 97.44 83 PHE A N 1
ATOM 647 C CA . PHE A 1 83 ? -9.168 -3.165 3.992 1.00 97.44 83 PHE A CA 1
ATOM 648 C C . PHE A 1 83 ? -9.427 -4.672 4.104 1.00 97.44 83 PHE A C 1
ATOM 650 O O . PHE A 1 83 ? -8.494 -5.460 4.025 1.00 97.44 83 PHE A O 1
ATOM 657 N N . THR A 1 84 ? -10.679 -5.106 4.241 1.00 97.38 84 THR A N 1
ATOM 658 C CA . THR A 1 84 ? -11.036 -6.530 4.244 1.00 97.38 84 THR A CA 1
ATOM 659 C C . THR A 1 84 ? -10.667 -7.186 2.916 1.00 97.38 84 THR A C 1
ATOM 661 O O . THR A 1 84 ? -9.977 -8.201 2.932 1.00 97.38 84 THR A O 1
ATOM 664 N N . GLY A 1 85 ? -11.017 -6.568 1.783 1.00 97.69 85 GLY A N 1
ATOM 665 C CA . GLY A 1 85 ? -10.632 -7.077 0.464 1.00 97.69 85 GLY A CA 1
ATOM 666 C C . GLY A 1 85 ? -9.115 -7.181 0.280 1.00 97.69 85 GLY A C 1
ATOM 667 O O . GLY A 1 85 ? -8.632 -8.162 -0.280 1.00 97.69 85 GLY A O 1
ATOM 668 N N . LEU A 1 86 ? -8.357 -6.217 0.815 1.00 97.88 86 LEU A N 1
ATOM 669 C CA . LEU A 1 86 ? -6.898 -6.296 0.864 1.00 97.88 86 LEU A CA 1
ATOM 670 C C . LEU A 1 86 ? -6.450 -7.537 1.636 1.00 97.88 86 LEU A C 1
ATOM 672 O O . LEU A 1 86 ? -5.661 -8.318 1.118 1.00 97.88 86 LEU A O 1
ATOM 676 N N . ILE A 1 87 ? -6.934 -7.726 2.866 1.00 97.88 87 ILE A N 1
ATOM 677 C CA . ILE A 1 87 ? -6.529 -8.856 3.711 1.00 97.88 87 ILE A CA 1
ATOM 678 C C . ILE A 1 87 ? -6.845 -10.201 3.051 1.00 97.88 87 ILE A C 1
ATOM 680 O O . ILE A 1 87 ? -6.032 -11.118 3.164 1.00 97.88 87 ILE A O 1
ATOM 684 N N . ASP A 1 88 ? -7.959 -10.304 2.329 1.00 97.12 88 ASP A N 1
ATOM 685 C CA . ASP A 1 88 ? -8.377 -11.535 1.655 1.00 97.12 88 ASP A CA 1
ATOM 686 C C . ASP A 1 88 ? -7.417 -11.965 0.530 1.00 97.12 88 ASP A C 1
ATOM 688 O O . ASP A 1 88 ? -7.278 -13.163 0.273 1.00 97.12 88 ASP A O 1
ATOM 692 N N . VAL A 1 89 ? -6.715 -11.026 -0.121 1.00 96.62 89 VAL A N 1
ATOM 693 C CA . VAL A 1 89 ? -5.772 -11.354 -1.209 1.00 96.62 89 VAL A CA 1
ATOM 694 C C . VAL A 1 89 ? -4.343 -11.630 -0.738 1.00 96.62 89 VAL A C 1
ATOM 696 O O . VAL A 1 89 ? -3.592 -12.296 -1.448 1.00 96.62 89 VAL A O 1
ATOM 699 N N . LEU A 1 90 ? -3.947 -11.171 0.455 1.00 96.69 90 LEU A N 1
ATOM 700 C CA . LEU A 1 90 ? -2.566 -11.330 0.942 1.00 96.69 90 LEU A CA 1
ATOM 701 C C . LEU A 1 90 ? -2.075 -12.790 1.027 1.00 96.69 90 LEU A C 1
ATOM 703 O O . LEU A 1 90 ? -0.903 -13.013 0.726 1.00 96.69 90 LEU A O 1
ATOM 707 N N . PRO A 1 91 ? -2.908 -13.791 1.383 1.00 94.25 91 PRO A N 1
ATOM 708 C CA . PRO A 1 91 ? -2.474 -15.187 1.447 1.00 94.25 91 PRO A CA 1
ATOM 709 C C . PRO A 1 91 ? -2.257 -15.860 0.083 1.00 94.25 91 PRO A C 1
ATOM 711 O O . PRO A 1 91 ? -1.785 -16.995 0.047 1.00 94.25 91 PRO A O 1
ATOM 714 N N . VAL A 1 92 ? -2.638 -15.218 -1.031 1.00 91.00 92 VAL A N 1
ATOM 715 C CA . VAL A 1 92 ? -2.586 -15.828 -2.373 1.00 91.00 92 VAL A CA 1
ATOM 716 C C . VAL A 1 92 ? -1.145 -16.035 -2.842 1.00 91.00 92 VAL A C 1
ATOM 718 O O . VAL A 1 92 ? -0.851 -17.041 -3.490 1.00 91.00 92 VAL A O 1
ATOM 721 N N . TYR A 1 93 ? -0.245 -15.110 -2.499 1.00 88.44 93 TYR A N 1
ATOM 722 C CA . TYR A 1 93 ? 1.163 -15.164 -2.883 1.00 88.44 93 TYR A CA 1
ATOM 723 C C . TYR A 1 93 ? 2.066 -15.308 -1.650 1.00 88.44 93 TYR A C 1
ATOM 725 O O . TYR A 1 93 ? 1.824 -14.664 -0.629 1.00 88.44 93 TYR A O 1
ATOM 733 N N . PRO A 1 94 ? 3.131 -16.129 -1.728 1.00 86.62 94 PRO A N 1
ATOM 734 C CA . PRO A 1 94 ? 4.015 -16.385 -0.591 1.00 86.62 94 PRO A CA 1
ATOM 735 C C . PRO A 1 94 ? 4.878 -15.172 -0.220 1.00 86.62 94 PRO A C 1
ATOM 737 O O . PRO A 1 94 ? 5.245 -15.011 0.943 1.00 86.62 94 PRO A O 1
ATOM 740 N N . ARG A 1 95 ? 5.204 -14.316 -1.196 1.00 94.69 95 ARG A N 1
ATOM 741 C CA . ARG A 1 95 ? 5.969 -13.083 -1.002 1.00 94.69 95 ARG A CA 1
ATOM 742 C C . ARG A 1 95 ? 5.083 -11.891 -1.306 1.00 94.69 95 ARG A C 1
ATOM 744 O O . ARG A 1 95 ? 4.933 -11.514 -2.466 1.00 94.69 95 ARG A O 1
ATOM 751 N N . THR A 1 96 ? 4.537 -11.301 -0.249 1.00 97.06 96 THR A N 1
ATOM 752 C CA . THR A 1 96 ? 3.577 -10.205 -0.371 1.00 97.06 96 THR A CA 1
ATOM 753 C C . THR A 1 96 ? 3.951 -9.024 0.518 1.00 97.06 96 THR A C 1
ATOM 755 O O . THR A 1 96 ? 4.366 -9.194 1.667 1.00 97.06 96 THR A O 1
ATOM 758 N N . VAL A 1 97 ? 3.774 -7.815 -0.006 1.00 97.94 97 VAL A N 1
ATOM 759 C CA . VAL A 1 97 ? 3.919 -6.553 0.718 1.00 97.94 97 VAL A CA 1
ATOM 760 C C . VAL A 1 97 ? 2.674 -5.689 0.525 1.00 97.94 97 VAL A C 1
ATOM 762 O O . VAL A 1 97 ? 2.095 -5.624 -0.558 1.00 97.94 97 VAL A O 1
ATOM 765 N N . VAL A 1 98 ? 2.243 -5.027 1.592 1.00 98.12 98 VAL A N 1
ATOM 766 C CA . VAL A 1 98 ? 1.226 -3.977 1.547 1.00 98.12 98 VAL A CA 1
ATOM 767 C C . VAL A 1 98 ? 1.932 -2.640 1.439 1.00 98.12 98 VAL A C 1
ATOM 769 O O . VAL A 1 98 ? 2.804 -2.347 2.254 1.00 98.12 98 VAL A O 1
ATOM 772 N N . LEU A 1 99 ? 1.531 -1.823 0.473 1.00 97.75 99 LEU A N 1
ATOM 773 C CA . LEU A 1 99 ? 2.048 -0.475 0.294 1.00 97.75 99 LEU A CA 1
ATOM 774 C C . LEU A 1 99 ? 1.030 0.556 0.761 1.00 97.75 99 LEU A C 1
ATOM 776 O O . LEU A 1 99 ? -0.145 0.514 0.383 1.00 97.75 99 LEU A O 1
ATOM 780 N N . VAL A 1 100 ? 1.507 1.517 1.542 1.00 95.69 100 VAL A N 1
ATOM 781 C CA . VAL A 1 100 ? 0.778 2.738 1.878 1.00 95.69 100 VAL A CA 1
ATOM 782 C C . VAL A 1 100 ? 1.687 3.940 1.667 1.00 95.69 100 VAL A C 1
ATOM 784 O O . VAL A 1 100 ? 2.893 3.857 1.879 1.00 95.69 100 VAL A O 1
ATOM 787 N N . VAL A 1 101 ? 1.126 5.075 1.255 1.00 91.06 101 VAL A N 1
ATOM 788 C CA . VAL A 1 101 ? 1.959 6.257 0.987 1.00 91.06 101 VAL A CA 1
ATOM 789 C C . VAL A 1 101 ? 2.485 6.901 2.270 1.00 91.06 101 VAL A C 1
ATOM 791 O O . VAL A 1 101 ? 3.609 7.386 2.281 1.00 91.06 101 VAL A O 1
ATOM 794 N N . GLU A 1 102 ? 1.705 6.890 3.350 1.00 89.38 102 GLU A N 1
ATOM 795 C CA . GLU A 1 102 ? 2.055 7.585 4.592 1.00 89.38 102 GLU A CA 1
ATOM 796 C C . GLU A 1 102 ? 1.662 6.798 5.841 1.00 89.38 102 GLU A C 1
ATOM 798 O O . GLU A 1 102 ? 0.723 5.994 5.827 1.00 89.38 102 GLU A O 1
ATOM 803 N N . THR A 1 103 ? 2.350 7.058 6.956 1.00 80.88 103 THR A N 1
ATOM 804 C CA . THR A 1 103 ? 2.167 6.326 8.220 1.00 80.88 103 THR A CA 1
ATOM 805 C C . THR A 1 103 ? 0.712 6.363 8.723 1.00 80.88 103 THR A C 1
ATOM 807 O O . THR A 1 103 ? 0.240 5.401 9.337 1.00 80.88 103 THR A O 1
ATOM 810 N N . GLY A 1 104 ? -0.015 7.452 8.441 1.00 85.75 104 GLY A N 1
ATOM 811 C CA . GLY A 1 104 ? -1.419 7.660 8.821 1.00 85.75 104 GLY A CA 1
ATOM 812 C C . GLY A 1 104 ? -2.455 7.000 7.903 1.00 85.75 104 GLY A C 1
ATOM 813 O O . GLY A 1 104 ? -3.641 7.011 8.232 1.00 85.75 104 GLY A O 1
ATOM 814 N N . ALA A 1 105 ? -2.039 6.392 6.788 1.00 88.50 105 ALA A N 1
ATOM 815 C CA . ALA A 1 105 ? -2.949 5.867 5.767 1.00 88.50 105 ALA A CA 1
ATOM 816 C C . ALA A 1 105 ? -3.830 4.706 6.259 1.00 88.50 105 ALA A C 1
ATOM 818 O O . ALA A 1 105 ? -4.943 4.521 5.770 1.00 88.50 105 ALA A O 1
ATOM 819 N N . LEU A 1 106 ? -3.364 3.921 7.238 1.00 93.38 106 LEU A N 1
ATOM 820 C CA . LEU A 1 106 ? -4.196 2.893 7.874 1.00 93.38 106 LEU A CA 1
ATOM 821 C C . LEU A 1 106 ? -5.254 3.541 8.776 1.00 93.38 106 LEU A C 1
ATOM 823 O O . LEU A 1 106 ? -6.452 3.279 8.660 1.00 93.38 106 LEU A O 1
ATOM 827 N N . SER A 1 107 ? -4.816 4.423 9.668 1.00 93.31 107 SER A N 1
ATOM 828 C CA . SER A 1 107 ? -5.684 5.271 10.478 1.00 93.31 107 SER A CA 1
ATOM 829 C C . SER A 1 107 ? -4.866 6.406 11.104 1.00 93.31 107 SER A C 1
ATOM 831 O O . SER A 1 107 ? -3.727 6.166 11.513 1.00 93.31 107 SER A O 1
ATOM 833 N N . PRO A 1 108 ? -5.444 7.608 11.282 1.00 91.12 108 PRO A N 1
ATOM 834 C CA . PRO A 1 108 ? -4.826 8.655 12.092 1.00 91.12 108 PRO A CA 1
ATOM 835 C C . PRO A 1 108 ? -4.831 8.326 13.598 1.00 91.12 108 PRO A C 1
ATOM 837 O O . PRO A 1 108 ? -4.106 8.950 14.369 1.00 91.12 108 PRO A O 1
ATOM 840 N N . GLN A 1 109 ? -5.634 7.353 14.052 1.00 93.62 109 GLN A N 1
ATOM 841 C CA . GLN A 1 109 ? -5.605 6.876 15.433 1.00 93.62 109 GLN A CA 1
ATOM 842 C C . GLN A 1 109 ? -4.574 5.761 15.596 1.00 93.62 109 GLN A C 1
ATOM 844 O O . GLN A 1 109 ? -4.707 4.681 15.020 1.00 93.62 109 GLN A O 1
ATOM 849 N N . VAL A 1 110 ? -3.589 5.994 16.466 1.00 92.81 110 VAL A N 1
ATOM 850 C CA . VAL A 1 110 ? -2.476 5.062 16.714 1.00 92.81 110 VAL A CA 1
ATOM 851 C C . VAL A 1 110 ? -2.967 3.659 17.082 1.00 92.81 110 VAL A C 1
ATOM 853 O O . VAL A 1 110 ? -2.472 2.680 16.532 1.00 92.81 110 VAL A O 1
ATOM 856 N N . GLY A 1 111 ? -3.962 3.540 17.969 1.00 94.88 111 GLY A N 1
ATOM 857 C CA . GLY A 1 111 ? -4.504 2.240 18.384 1.00 94.88 111 GLY A CA 1
ATOM 858 C C . GLY A 1 111 ? -5.093 1.441 17.216 1.00 94.88 111 GLY A C 1
ATOM 859 O O . GLY A 1 111 ? -4.751 0.274 17.025 1.00 94.88 111 GLY A O 1
ATOM 860 N N . THR A 1 112 ? -5.916 2.090 16.391 1.00 95.25 112 THR A N 1
ATOM 861 C CA . THR A 1 112 ? -6.517 1.502 15.186 1.00 95.25 112 THR A CA 1
ATOM 862 C C . THR A 1 112 ? -5.453 1.135 14.159 1.00 95.25 112 THR A C 1
ATOM 864 O O . THR A 1 112 ? -5.456 0.020 13.642 1.00 95.25 112 THR A O 1
ATOM 867 N N . ALA A 1 113 ? -4.497 2.033 13.904 1.00 94.75 113 ALA A N 1
ATOM 868 C CA . ALA A 1 113 ? -3.396 1.780 12.983 1.00 94.75 113 ALA A CA 1
ATOM 869 C C . ALA A 1 113 ? -2.578 0.558 13.425 1.00 94.75 113 ALA A C 1
ATOM 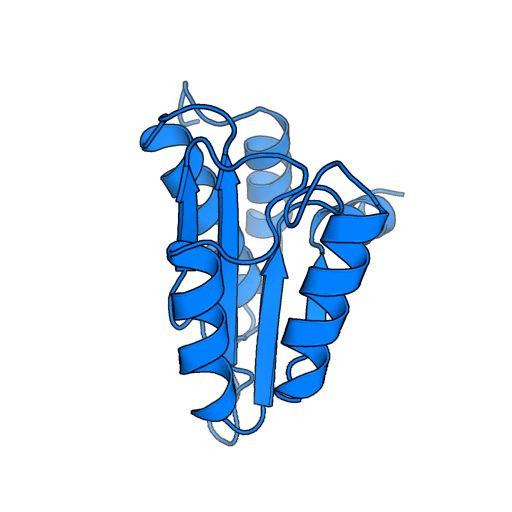871 O O . ALA A 1 113 ? -2.309 -0.321 12.612 1.00 94.75 113 ALA A O 1
ATOM 872 N N . LEU A 1 114 ? -2.242 0.442 14.715 1.00 95.31 114 LEU A N 1
ATOM 873 C CA . LEU A 1 114 ? -1.540 -0.725 15.261 1.00 95.31 114 LEU A CA 1
ATOM 874 C C . LEU A 1 114 ? -2.354 -2.016 15.116 1.00 95.31 114 LEU A C 1
ATOM 876 O O . LEU A 1 114 ? -1.789 -3.053 14.763 1.00 95.31 114 LEU A O 1
ATOM 880 N N . ALA A 1 115 ? -3.669 -1.964 15.342 1.00 96.50 115 ALA A N 1
ATOM 881 C CA . ALA A 1 115 ? -4.545 -3.113 15.139 1.00 96.50 115 ALA A CA 1
ATOM 882 C C . ALA A 1 115 ? -4.552 -3.563 13.668 1.00 96.50 115 ALA A C 1
ATOM 884 O O . ALA A 1 115 ? -4.365 -4.749 13.395 1.00 96.50 115 ALA A O 1
ATOM 885 N N . MET A 1 116 ? -4.677 -2.629 12.722 1.00 96.88 116 MET A N 1
ATOM 886 C CA . MET A 1 116 ? -4.625 -2.910 11.283 1.00 96.88 116 MET A CA 1
ATOM 887 C C . MET A 1 116 ? -3.254 -3.453 10.854 1.00 96.88 116 MET A C 1
ATOM 889 O O . MET A 1 116 ? -3.189 -4.476 10.173 1.00 96.88 116 MET A O 1
ATOM 893 N N . LYS A 1 117 ? -2.147 -2.861 11.331 1.00 96.38 117 LYS A N 1
ATOM 894 C CA . LYS A 1 117 ? -0.782 -3.384 11.117 1.00 96.38 117 LYS A CA 1
ATOM 895 C C . LYS A 1 117 ? -0.650 -4.826 11.611 1.00 96.38 117 LYS A C 1
ATOM 897 O O . LYS A 1 117 ? -0.067 -5.668 10.931 1.00 96.38 117 LYS A O 1
ATOM 902 N N . ALA A 1 118 ? -1.214 -5.139 12.778 1.00 96.56 118 ALA A N 1
ATOM 903 C CA . ALA A 1 118 ? -1.197 -6.494 13.318 1.00 96.56 118 ALA A CA 1
ATOM 904 C C . ALA A 1 118 ? -2.025 -7.480 12.476 1.00 96.56 118 ALA A C 1
ATOM 906 O O . ALA A 1 118 ? -1.646 -8.647 12.393 1.00 96.56 118 ALA A O 1
ATOM 907 N N . VAL A 1 119 ? -3.127 -7.037 11.856 1.00 97.06 119 VAL A N 1
ATOM 908 C CA . VAL A 1 119 ? -3.911 -7.853 10.912 1.00 97.06 119 VAL A CA 1
ATOM 909 C C . VAL A 1 119 ? -3.080 -8.177 9.671 1.00 97.06 119 VAL A C 1
ATOM 911 O O . VAL A 1 119 ? -2.953 -9.355 9.355 1.00 97.06 119 VAL A O 1
ATOM 914 N N . ILE A 1 120 ? -2.455 -7.174 9.040 1.00 96.94 120 ILE A N 1
ATOM 915 C CA . ILE A 1 120 ? -1.562 -7.375 7.884 1.00 96.94 120 ILE A CA 1
ATOM 916 C C . ILE A 1 120 ? -0.447 -8.358 8.249 1.00 96.94 120 ILE A C 1
ATOM 918 O O . ILE A 1 120 ? -0.259 -9.364 7.584 1.00 96.94 120 ILE A O 1
ATOM 922 N N . ARG A 1 121 ? 0.244 -8.145 9.372 1.00 95.56 121 ARG A N 1
ATOM 923 C CA . ARG A 1 121 ? 1.353 -9.020 9.779 1.00 95.56 121 ARG A CA 1
ATOM 924 C C . ARG A 1 121 ? 0.931 -10.483 9.963 1.00 95.56 121 ARG A C 1
ATOM 926 O O . ARG A 1 121 ? 1.733 -11.382 9.732 1.00 95.56 121 ARG A O 1
ATOM 933 N N . ARG A 1 122 ? -0.307 -10.749 10.399 1.00 96.38 122 ARG A N 1
ATOM 934 C CA . ARG A 1 122 ? -0.813 -12.123 10.575 1.00 96.38 122 ARG A CA 1
ATOM 935 C C . ARG A 1 122 ? -1.000 -12.874 9.257 1.00 96.38 122 ARG A C 1
ATOM 937 O O . ARG A 1 122 ? -1.039 -14.098 9.301 1.00 96.38 122 ARG A O 1
ATOM 944 N N . THR A 1 123 ? -1.090 -12.185 8.119 1.00 96.31 123 THR A N 1
ATOM 945 C CA . THR A 1 123 ? -1.131 -12.838 6.799 1.00 96.31 123 THR A CA 1
ATOM 946 C C . THR A 1 123 ? 0.257 -13.242 6.302 1.00 96.31 123 THR A C 1
ATOM 948 O O . THR A 1 123 ? 0.362 -13.923 5.290 1.00 96.31 123 THR A O 1
ATOM 951 N N . GLY A 1 124 ? 1.324 -12.842 7.007 1.00 95.31 124 GLY A N 1
ATOM 952 C CA . GLY A 1 124 ? 2.708 -13.027 6.570 1.00 95.31 124 GLY A CA 1
ATOM 953 C C . GLY A 1 124 ? 3.221 -11.907 5.662 1.00 95.31 124 GLY A C 1
ATOM 954 O O . GLY A 1 124 ? 4.410 -11.890 5.355 1.00 95.31 124 GLY A O 1
ATOM 955 N N . ALA A 1 125 ? 2.367 -10.953 5.276 1.00 96.88 125 ALA A N 1
ATOM 956 C CA . ALA A 1 125 ? 2.778 -9.808 4.475 1.00 96.88 125 ALA A CA 1
ATOM 957 C C . ALA A 1 125 ? 3.553 -8.767 5.300 1.00 96.88 125 ALA A C 1
ATOM 959 O O . ALA A 1 125 ? 3.255 -8.515 6.475 1.00 96.88 125 ALA A O 1
ATOM 960 N N . ALA A 1 126 ? 4.522 -8.118 4.656 1.00 95.00 126 ALA A N 1
ATOM 961 C CA . ALA A 1 126 ? 5.158 -6.914 5.182 1.00 95.00 126 ALA A CA 1
ATOM 962 C C . ALA A 1 126 ? 4.276 -5.677 4.929 1.00 95.00 126 ALA A C 1
ATOM 964 O O . ALA A 1 126 ? 3.429 -5.685 4.038 1.00 95.00 126 ALA A O 1
ATOM 965 N N . LEU A 1 127 ? 4.483 -4.607 5.696 1.00 96.06 127 LEU A N 1
ATOM 966 C CA . LEU A 1 127 ? 3.911 -3.287 5.424 1.00 96.06 127 LEU A CA 1
ATOM 967 C C . LEU A 1 127 ? 5.051 -2.329 5.093 1.00 96.06 127 LEU A C 1
ATOM 969 O O . LEU A 1 127 ? 5.974 -2.202 5.894 1.00 96.06 127 LEU A O 1
ATOM 973 N N . HIS A 1 128 ? 4.938 -1.643 3.962 1.00 95.50 128 HIS A N 1
ATOM 974 C CA . HIS A 1 128 ? 5.886 -0.641 3.492 1.00 95.50 128 HIS A CA 1
ATOM 975 C C . HIS A 1 128 ? 5.214 0.728 3.429 1.00 95.50 128 HIS A C 1
ATOM 977 O O . HIS A 1 128 ? 4.113 0.854 2.883 1.00 95.50 128 HIS A O 1
ATOM 983 N N . VAL A 1 129 ? 5.867 1.739 4.000 1.00 93.25 129 VAL A N 1
ATOM 984 C CA . VAL A 1 129 ? 5.396 3.129 4.017 1.00 93.25 129 VAL A CA 1
ATOM 985 C C . VAL A 1 129 ? 6.347 3.961 3.162 1.00 93.25 129 VAL A C 1
ATOM 987 O O . VAL A 1 129 ? 7.535 4.016 3.455 1.00 93.25 129 VAL A O 1
ATOM 990 N N . LEU A 1 130 ? 5.842 4.578 2.093 1.00 90.38 130 LEU A N 1
ATOM 991 C CA . LEU A 1 130 ? 6.701 5.217 1.086 1.00 90.38 130 LEU A CA 1
ATOM 992 C C . LEU A 1 130 ? 7.322 6.540 1.567 1.00 90.38 130 LEU A C 1
ATOM 994 O O . LEU A 1 130 ? 8.444 6.860 1.178 1.00 90.38 130 LEU A O 1
ATOM 998 N N . ASP A 1 131 ? 6.610 7.336 2.372 1.00 83.12 131 ASP A N 1
ATOM 999 C CA . ASP A 1 131 ? 7.108 8.656 2.781 1.00 83.12 131 ASP A CA 1
ATOM 1000 C C . ASP A 1 131 ? 8.307 8.610 3.738 1.00 83.12 131 ASP A C 1
ATOM 1002 O O . ASP A 1 131 ? 9.156 9.498 3.670 1.00 83.12 131 ASP A O 1
ATOM 1006 N N . GLU A 1 132 ? 8.415 7.567 4.562 1.00 76.38 132 GLU A N 1
ATOM 1007 C CA . GLU A 1 132 ? 9.559 7.330 5.450 1.00 76.38 132 GLU A CA 1
ATOM 1008 C C . GLU A 1 132 ? 10.855 7.169 4.633 1.00 76.38 132 GLU A C 1
ATOM 1010 O O . GLU A 1 132 ? 11.858 7.821 4.914 1.00 76.38 132 GLU A O 1
ATOM 1015 N N . GLU A 1 133 ? 10.811 6.398 3.546 1.00 69.12 133 GLU A N 1
ATOM 1016 C CA . GLU A 1 133 ? 11.987 6.109 2.720 1.00 69.12 133 GLU A CA 1
ATOM 1017 C C . GLU A 1 133 ? 12.363 7.263 1.778 1.00 69.12 133 GLU A C 1
ATOM 1019 O O . GLU A 1 133 ? 13.542 7.487 1.496 1.00 69.12 133 GLU A O 1
ATOM 1024 N N . LEU A 1 134 ? 11.390 8.055 1.309 1.00 65.06 134 LEU A N 1
ATOM 1025 C CA . LEU A 1 134 ? 11.728 9.276 0.570 1.00 65.06 134 LEU A CA 1
ATOM 1026 C C . LEU A 1 134 ? 12.331 10.354 1.448 1.00 65.06 134 LEU A C 1
ATOM 1028 O O . LEU A 1 134 ? 13.199 11.080 0.970 1.00 65.06 134 LEU A O 1
ATOM 1032 N N . ALA A 1 135 ? 11.863 10.491 2.688 1.00 64.06 135 ALA A N 1
ATOM 1033 C CA . ALA A 1 135 ? 12.455 11.445 3.611 1.00 64.06 135 ALA A CA 1
ATOM 1034 C C . ALA A 1 135 ? 13.947 11.142 3.805 1.00 64.06 135 ALA A C 1
ATOM 1036 O O . ALA A 1 135 ? 14.754 12.065 3.775 1.00 64.06 135 ALA A O 1
ATOM 1037 N N . GLU A 1 136 ? 14.308 9.860 3.903 1.00 61.44 136 GLU A N 1
ATOM 1038 C CA . GLU A 1 136 ? 15.698 9.406 3.991 1.00 61.44 136 GLU A CA 1
ATOM 1039 C C . GLU A 1 136 ? 16.484 9.617 2.686 1.00 61.44 136 GLU A C 1
ATOM 1041 O O . GLU A 1 136 ? 17.642 10.020 2.731 1.00 61.44 136 GLU A O 1
ATOM 1046 N N . ALA A 1 137 ? 15.868 9.400 1.519 1.00 57.94 137 ALA A N 1
ATOM 1047 C CA . ALA A 1 137 ? 16.525 9.580 0.218 1.00 57.94 137 ALA A CA 1
ATOM 1048 C C . ALA A 1 137 ? 16.758 11.054 -0.180 1.00 57.94 137 ALA A C 1
ATOM 1050 O O . ALA A 1 137 ? 17.537 11.322 -1.097 1.00 57.94 137 ALA A O 1
ATOM 1051 N N . LEU A 1 138 ? 16.056 11.997 0.457 1.00 55.50 138 LEU A N 1
ATOM 1052 C CA . LEU A 1 138 ? 16.139 13.438 0.185 1.00 55.50 138 LEU A CA 1
ATOM 1053 C C . LEU A 1 138 ? 17.032 14.209 1.179 1.00 55.50 138 LEU A C 1
ATOM 1055 O O . LEU A 1 138 ? 17.273 15.399 0.960 1.00 55.50 138 LEU A O 1
ATOM 1059 N N . THR A 1 139 ? 17.506 13.561 2.247 1.00 49.16 139 THR A N 1
ATOM 1060 C CA . THR A 1 139 ? 18.478 14.100 3.223 1.00 49.16 139 THR A CA 1
ATOM 1061 C C . THR A 1 139 ? 19.907 13.687 2.916 1.00 49.16 139 THR A C 1
ATOM 1063 O O . THR A 1 139 ? 20.800 14.548 3.084 1.00 49.16 139 THR A O 1
#

Sequence (139 aa):
MHPDMPPKLETLADVLLARPFVAPPAVDPLMAYGYVSTPHDDPMNRHAYAAVLDLWCYTEGWVFGAWFSDVLSKPDEVVRPGFTGLIDVLPVYPRTVVLVVETGALSPQVGTALAMKAVIRRTGAALHVLDEELAEALT

Secondary structure (DSSP, 8-state):
--TTS-HHHHHHHHHHHTSPP-PPPSSSPPEEEEEEEESS--HHHHHHHHHHHHHHHHHHT-EEEEEEEEES--TT----HHHHHHHHHGGGSSSEEEEESSGGGS-SSHHHHHHHHHHHHHTT-EEEEHHHHHHHHT-